Protein AF-A0A1W9IHG9-F1 (afdb_monomer_lite)

Secondary structure (DSSP, 8-state):
--PPPS-SHHHHHHHHHHHHHHHHHHHGGGS--HHHHHHHHHHHHHHHHHHHHHHH-SS---HHHHHHHHHHHHHHHH-TT--PPPHHHHHHHHHHHHT--------

Sequence (107 aa):
MEQQPRRKSWVVGPMIALALLCGVVLGKGWERTGHAGETYEELKTFSEVLNQVQKHYVDETKPKDLIQGAIRGMLATLDPHSAYMTPEMYKEMQVETRGEFGGVGIQ

Radius of gyration: 31.59 Å; chains: 1; bounding box: 113×39×43 Å

Foldseek 3Di:
DDDDDDPVVVVVVVVVVVVVVVCVVVVVVPDPCVVVVVVVVVVVVVVVVLVCCCVPPPDHDDSVVVVQVVVQVVQVVVDPPRGDADPVRVVVVVCVVVVVPVDDPDD

Structure (mmCIF, N/CA/C/O backbone):
data_AF-A0A1W9IHG9-F1
#
_entry.id   AF-A0A1W9IHG9-F1
#
loop_
_atom_site.group_PDB
_atom_site.id
_atom_site.type_symbol
_atom_site.label_atom_id
_atom_site.label_alt_id
_atom_site.label_comp_id
_atom_site.label_asym_id
_atom_site.label_entity_id
_atom_site.label_seq_id
_atom_site.pdbx_PDB_ins_code
_atom_site.Cartn_x
_atom_site.Cartn_y
_atom_site.Cartn_z
_atom_site.occupancy
_atom_site.B_iso_or_equiv
_atom_site.auth_seq_id
_atom_site.auth_comp_id
_atom_site.auth_asym_id
_atom_site.auth_atom_id
_atom_site.pdbx_PDB_model_num
ATOM 1 N N . MET A 1 1 ? 72.840 22.106 14.716 1.00 51.56 1 MET A N 1
ATOM 2 C CA . MET A 1 1 ? 71.661 22.874 14.277 1.00 51.56 1 MET A CA 1
ATOM 3 C C . MET A 1 1 ? 71.759 22.971 12.771 1.00 51.56 1 MET A C 1
ATOM 5 O O . MET A 1 1 ? 72.629 23.684 12.317 1.00 51.56 1 MET A O 1
ATOM 9 N N . GLU A 1 2 ? 70.964 22.233 12.005 1.00 41.88 2 GLU A N 1
ATOM 10 C CA . GLU A 1 2 ? 70.870 22.495 10.564 1.00 41.88 2 GLU A CA 1
ATOM 11 C C . GLU A 1 2 ? 69.429 22.208 10.154 1.00 41.88 2 GLU A C 1
ATOM 13 O O . GLU A 1 2 ? 68.962 21.070 10.144 1.00 41.88 2 GLU A O 1
ATOM 18 N N . GLN A 1 3 ? 68.677 23.290 9.995 1.00 57.50 3 GLN A N 1
ATOM 19 C CA . GLN A 1 3 ? 67.249 23.269 9.732 1.00 57.50 3 GLN A CA 1
ATOM 20 C C . GLN A 1 3 ? 67.015 22.770 8.303 1.00 57.50 3 GLN A C 1
ATOM 22 O O . GLN A 1 3 ? 67.469 23.383 7.339 1.00 57.50 3 GLN A O 1
ATOM 27 N N . GLN A 1 4 ? 66.281 21.666 8.162 1.00 65.44 4 GLN A N 1
ATOM 28 C CA . GLN A 1 4 ? 65.854 21.166 6.860 1.00 65.44 4 GLN A CA 1
ATOM 29 C C . GLN A 1 4 ? 64.812 22.129 6.247 1.00 65.44 4 GLN A C 1
ATOM 31 O O . GLN A 1 4 ? 63.800 22.429 6.888 1.00 65.44 4 GLN A O 1
ATOM 36 N N . PRO A 1 5 ? 65.034 22.633 5.017 1.00 50.44 5 PRO A N 1
ATOM 37 C CA . PRO A 1 5 ? 64.289 23.754 4.461 1.00 50.44 5 PRO A CA 1
ATOM 38 C C . PRO A 1 5 ? 62.900 23.363 3.938 1.00 50.44 5 PRO A C 1
ATOM 40 O O . PRO A 1 5 ? 62.625 22.242 3.506 1.00 50.44 5 PRO A O 1
ATOM 43 N N . ARG A 1 6 ? 62.027 24.370 3.953 1.00 67.50 6 ARG A N 1
ATOM 44 C CA . ARG A 1 6 ? 60.570 24.389 3.755 1.00 67.50 6 ARG A CA 1
ATOM 45 C C . ARG A 1 6 ? 60.099 24.039 2.327 1.00 67.50 6 ARG A C 1
ATOM 47 O O . ARG A 1 6 ? 59.320 24.785 1.745 1.00 67.50 6 ARG A O 1
ATOM 54 N N . ARG A 1 7 ? 60.542 22.917 1.743 1.00 61.00 7 ARG A N 1
ATOM 55 C CA . ARG A 1 7 ? 60.150 22.495 0.374 1.00 61.00 7 ARG A CA 1
ATOM 56 C C . ARG A 1 7 ? 59.154 21.328 0.314 1.00 61.00 7 ARG A C 1
ATOM 58 O O . ARG A 1 7 ? 58.749 20.930 -0.772 1.00 61.00 7 ARG A O 1
ATOM 65 N N . LYS A 1 8 ? 58.731 20.784 1.463 1.00 53.41 8 LYS A N 1
ATOM 66 C CA . LYS A 1 8 ? 57.735 19.692 1.551 1.00 53.41 8 LYS A CA 1
ATOM 67 C C . LYS A 1 8 ? 56.295 20.194 1.751 1.00 53.41 8 LYS A C 1
ATOM 69 O O . LYS A 1 8 ? 55.367 19.403 1.730 1.00 53.41 8 LYS A O 1
ATOM 74 N N . SER A 1 9 ? 56.081 21.499 1.907 1.00 55.19 9 SER A N 1
ATOM 75 C CA . SER A 1 9 ? 54.757 22.107 2.120 1.00 55.19 9 SER A CA 1
ATOM 76 C C . SER A 1 9 ? 53.935 22.268 0.834 1.00 55.19 9 SER A C 1
ATOM 78 O O . SER A 1 9 ? 52.711 22.251 0.904 1.00 55.19 9 SER A O 1
ATOM 80 N N . TRP A 1 10 ? 54.572 22.367 -0.341 1.00 62.59 10 TRP A N 1
ATOM 81 C CA .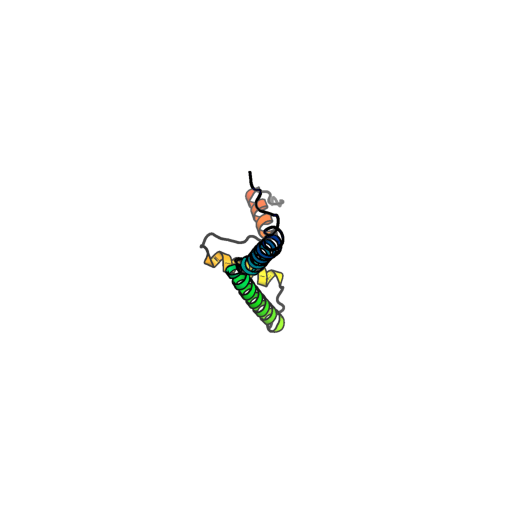 TRP A 1 10 ? 53.851 22.571 -1.608 1.00 62.59 10 TRP A CA 1
ATOM 82 C C . TRP A 1 10 ? 53.252 21.279 -2.194 1.00 62.59 10 TRP A C 1
ATOM 84 O O . TRP A 1 10 ? 52.262 21.332 -2.912 1.00 62.59 10 TRP A O 1
ATOM 94 N N . VAL A 1 11 ? 53.795 20.109 -1.832 1.00 70.19 11 VAL A N 1
ATOM 95 C CA . VAL A 1 11 ? 53.342 18.796 -2.346 1.00 70.19 11 VAL A CA 1
ATOM 96 C C . VAL A 1 11 ? 52.300 18.128 -1.435 1.00 70.19 11 VAL A C 1
ATOM 98 O O . VAL A 1 11 ? 51.542 17.269 -1.876 1.00 70.19 11 VAL A O 1
ATOM 101 N N . VAL A 1 12 ? 52.227 18.528 -0.161 1.00 73.31 12 VAL A N 1
ATOM 102 C CA . VAL A 1 12 ? 51.313 17.929 0.831 1.00 73.31 12 VAL A CA 1
ATOM 103 C C . VAL A 1 12 ? 49.874 18.429 0.655 1.00 73.31 12 VAL A C 1
ATOM 105 O O . VAL A 1 12 ? 48.938 17.646 0.792 1.00 73.31 12 VAL A O 1
ATOM 108 N N . GLY A 1 13 ? 49.693 19.697 0.271 1.00 78.50 13 GLY A N 1
ATOM 109 C CA . GLY A 1 13 ? 48.381 20.281 -0.034 1.00 78.50 13 GLY A CA 1
ATOM 110 C C . GLY A 1 13 ? 47.592 19.528 -1.118 1.00 78.50 13 GLY A C 1
ATOM 111 O O . GLY A 1 13 ? 46.471 19.099 -0.841 1.00 78.50 13 GLY A O 1
ATOM 112 N N . PRO A 1 14 ? 48.152 19.300 -2.324 1.00 81.88 14 PRO A N 1
ATOM 113 C CA . PRO A 1 14 ? 47.433 18.598 -3.386 1.00 81.88 14 PRO A CA 1
ATOM 114 C C . PRO A 1 14 ? 47.168 17.120 -3.065 1.00 81.88 14 PRO A C 1
ATOM 116 O O . PRO A 1 14 ? 46.136 16.601 -3.470 1.00 81.88 14 PRO A O 1
ATOM 119 N N . MET A 1 15 ? 48.028 16.447 -2.293 1.00 81.25 15 MET A N 1
ATOM 120 C CA . MET A 1 15 ? 47.803 15.056 -1.862 1.00 81.25 15 MET A CA 1
ATOM 121 C C . MET A 1 15 ? 46.620 14.918 -0.897 1.00 81.25 15 MET A C 1
ATOM 123 O O . MET A 1 15 ? 45.815 14.002 -1.043 1.00 81.25 15 MET A O 1
ATOM 127 N N . ILE A 1 16 ? 46.479 15.839 0.060 1.00 83.75 16 ILE A N 1
ATOM 128 C CA . ILE A 1 16 ? 45.337 15.845 0.985 1.00 83.75 16 ILE A CA 1
ATOM 129 C C . ILE A 1 16 ? 44.049 16.207 0.236 1.00 83.75 16 ILE A C 1
ATOM 131 O O . ILE A 1 16 ? 43.016 15.583 0.463 1.00 83.75 16 ILE A O 1
ATOM 135 N N . ALA A 1 17 ? 44.116 17.157 -0.703 1.00 81.69 17 ALA A N 1
ATOM 136 C CA . ALA A 1 17 ? 42.981 17.507 -1.552 1.00 81.69 17 ALA A CA 1
ATOM 137 C C . ALA A 1 17 ? 42.546 16.333 -2.445 1.00 81.69 17 ALA A C 1
ATOM 139 O O . ALA A 1 17 ? 41.354 16.073 -2.557 1.00 81.69 17 ALA A O 1
ATOM 140 N N . LEU A 1 18 ? 43.493 15.583 -3.021 1.00 85.38 18 LEU A N 1
ATOM 141 C CA . LEU A 1 18 ? 43.203 14.398 -3.830 1.00 85.38 18 LEU A CA 1
ATOM 142 C C . LEU A 1 18 ? 42.633 13.257 -2.978 1.00 85.38 18 LEU A C 1
ATOM 144 O O . LEU A 1 18 ? 41.692 12.599 -3.402 1.00 85.38 18 LEU A O 1
ATOM 148 N N . ALA A 1 19 ? 43.153 13.044 -1.767 1.00 82.50 19 ALA A N 1
ATOM 149 C CA . ALA A 1 19 ? 42.626 12.042 -0.843 1.00 82.50 19 ALA A CA 1
ATOM 150 C C . ALA A 1 19 ? 41.204 12.387 -0.365 1.00 82.50 19 ALA A C 1
ATOM 152 O O . ALA A 1 19 ? 40.353 11.503 -0.308 1.00 82.50 19 ALA A O 1
ATOM 153 N N . LEU A 1 20 ? 40.918 13.664 -0.089 1.00 84.06 20 LEU A N 1
ATOM 154 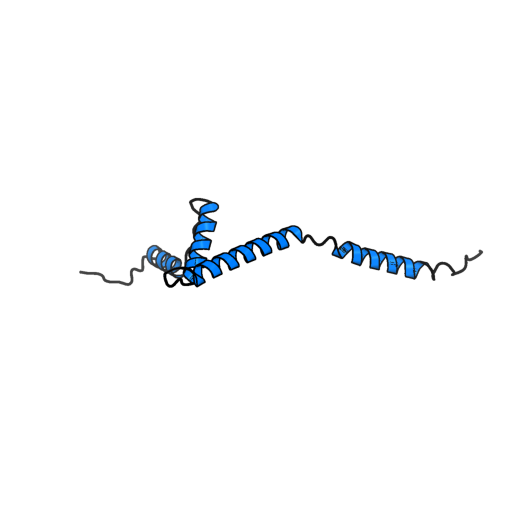C CA . LEU A 1 20 ? 39.567 14.138 0.231 1.00 84.06 20 LEU A CA 1
ATOM 155 C C . LEU A 1 20 ? 38.629 14.025 -0.975 1.00 84.06 20 LEU A C 1
ATOM 157 O O . LEU A 1 20 ? 37.497 13.573 -0.824 1.00 84.06 20 LEU A O 1
ATOM 161 N N . LEU A 1 21 ? 39.101 14.371 -2.174 1.00 80.81 21 LEU A N 1
ATOM 162 C CA . LEU A 1 21 ? 38.329 14.243 -3.408 1.00 80.81 21 LEU A CA 1
ATOM 163 C C . LEU A 1 21 ? 38.003 12.772 -3.704 1.00 80.81 21 LEU A C 1
ATOM 165 O O . LEU A 1 21 ? 36.847 12.440 -3.947 1.00 80.81 21 LEU A O 1
ATOM 169 N N . CYS A 1 22 ? 38.989 11.877 -3.606 1.00 81.81 22 CYS A N 1
ATOM 170 C CA . CYS A 1 22 ? 38.785 10.435 -3.738 1.00 81.81 22 CYS A CA 1
ATOM 171 C C . CYS A 1 22 ? 37.865 9.890 -2.643 1.00 81.81 22 CYS A C 1
ATOM 173 O O . CYS A 1 22 ? 36.999 9.079 -2.945 1.00 81.81 22 CYS A O 1
ATOM 175 N N . GLY A 1 23 ? 37.993 10.354 -1.397 1.00 78.38 23 GLY A N 1
ATOM 176 C CA . GLY A 1 23 ? 37.099 9.971 -0.303 1.00 78.38 23 GLY A CA 1
ATOM 177 C C . GLY A 1 23 ? 35.641 10.364 -0.558 1.00 78.38 23 GLY A C 1
ATOM 178 O O . GLY A 1 23 ? 34.744 9.577 -0.282 1.00 78.38 23 GLY A O 1
ATOM 179 N N . VAL A 1 24 ? 35.390 11.535 -1.153 1.00 76.62 24 VAL A N 1
ATOM 180 C CA . VAL A 1 24 ? 34.037 11.983 -1.533 1.00 76.62 24 VAL A CA 1
ATOM 181 C C . VAL A 1 24 ? 33.501 11.217 -2.748 1.00 76.62 24 VAL A C 1
ATOM 183 O O . VAL A 1 24 ? 32.326 10.851 -2.767 1.00 76.62 24 VAL A O 1
ATOM 186 N N . VAL A 1 25 ? 34.344 10.945 -3.749 1.00 73.94 25 VAL A N 1
ATOM 187 C CA . VAL A 1 25 ? 33.957 10.186 -4.953 1.00 73.94 25 VAL A CA 1
ATOM 188 C C . VAL A 1 25 ? 33.660 8.724 -4.612 1.00 73.94 25 VAL A C 1
ATOM 190 O O . VAL A 1 25 ? 32.650 8.188 -5.058 1.00 73.94 25 VAL A O 1
ATOM 193 N N . LEU A 1 26 ? 34.489 8.094 -3.776 1.00 71.56 26 LEU A N 1
ATOM 194 C CA . LEU A 1 26 ? 34.289 6.716 -3.318 1.00 71.56 26 LEU A CA 1
ATOM 195 C C . LEU A 1 26 ? 33.186 6.616 -2.253 1.00 71.56 26 LEU A C 1
ATOM 197 O O . LEU A 1 26 ? 32.457 5.628 -2.223 1.00 71.56 26 LEU A O 1
ATOM 201 N N . GLY A 1 27 ? 33.014 7.644 -1.415 1.00 62.88 27 GLY A N 1
ATOM 202 C CA . GLY A 1 27 ? 31.989 7.691 -0.368 1.00 62.88 27 GLY A CA 1
ATOM 203 C C . GLY A 1 27 ? 30.560 7.759 -0.909 1.00 62.88 27 GLY A C 1
ATOM 204 O O . GLY A 1 27 ? 29.672 7.119 -0.353 1.00 62.88 27 GLY A O 1
ATOM 205 N N . LYS A 1 28 ? 30.340 8.441 -2.042 1.00 60.12 28 LYS A N 1
ATOM 206 C CA . LYS A 1 28 ? 29.030 8.478 -2.723 1.00 60.12 28 LYS A CA 1
ATOM 207 C C . LYS A 1 28 ? 28.620 7.146 -3.361 1.00 60.12 28 LYS A C 1
ATOM 209 O O . LYS A 1 28 ? 27.441 6.942 -3.619 1.00 60.12 28 LYS A O 1
ATOM 214 N N . GLY A 1 29 ? 29.566 6.233 -3.592 1.00 57.56 29 GLY A N 1
ATOM 215 C CA . GLY A 1 29 ? 29.283 4.876 -4.074 1.00 57.56 29 GLY A CA 1
ATOM 216 C C . GLY A 1 29 ? 28.863 3.892 -2.974 1.00 57.56 29 GLY A C 1
ATOM 217 O O . GLY A 1 29 ? 28.407 2.798 -3.291 1.00 57.56 29 GLY A O 1
ATOM 218 N N . TRP A 1 30 ? 29.000 4.266 -1.694 1.00 55.31 30 TRP A N 1
ATOM 219 C CA . TRP A 1 30 ? 28.662 3.427 -0.532 1.00 55.31 30 TRP A CA 1
ATOM 220 C C . TRP A 1 30 ? 27.342 3.849 0.133 1.00 55.31 30 TRP A C 1
ATOM 222 O O . TRP A 1 30 ? 27.080 3.545 1.297 1.00 55.31 30 TRP A O 1
ATOM 232 N N . GLU A 1 31 ? 26.476 4.564 -0.580 1.00 58.38 31 GLU A N 1
ATOM 233 C CA . GLU A 1 31 ? 25.114 4.771 -0.105 1.00 58.38 31 GLU A CA 1
ATOM 234 C C . GLU A 1 31 ? 24.302 3.511 -0.405 1.00 58.38 31 GLU A C 1
ATOM 236 O O . GLU A 1 31 ? 24.163 3.084 -1.552 1.00 58.38 31 GLU A O 1
ATOM 241 N N . ARG A 1 32 ? 23.813 2.879 0.666 1.00 57.75 32 ARG A N 1
ATOM 242 C CA . ARG A 1 32 ? 22.988 1.668 0.671 1.00 57.75 32 ARG A CA 1
ATOM 243 C C . ARG A 1 32 ? 21.662 1.891 -0.069 1.00 57.75 32 ARG A C 1
ATOM 245 O O . ARG A 1 32 ? 20.616 2.047 0.547 1.00 57.75 32 ARG A O 1
ATOM 252 N N . THR A 1 33 ? 21.714 1.910 -1.393 1.00 57.94 33 THR A N 1
ATOM 253 C CA . THR A 1 33 ? 20.576 2.178 -2.285 1.00 57.94 33 THR A CA 1
ATOM 254 C C . THR A 1 33 ? 19.786 0.924 -2.666 1.00 57.94 33 THR A C 1
ATOM 256 O O . THR A 1 33 ? 18.705 1.053 -3.229 1.00 57.94 33 THR A O 1
ATOM 259 N N . GLY A 1 34 ? 20.258 -0.277 -2.304 1.00 60.94 34 GLY A N 1
ATOM 260 C CA . GLY A 1 34 ? 19.628 -1.549 -2.694 1.00 60.94 34 GLY A CA 1
ATOM 261 C C . GLY A 1 34 ? 18.151 -1.674 -2.295 1.00 60.94 34 GLY A C 1
ATOM 262 O O . GLY A 1 34 ? 17.301 -1.852 -3.157 1.00 60.94 34 GLY A O 1
ATOM 263 N N . HIS A 1 35 ? 17.813 -1.487 -1.015 1.00 62.47 35 HIS A N 1
ATOM 264 C CA . HIS A 1 35 ? 16.425 -1.676 -0.556 1.00 62.47 35 HIS A CA 1
ATOM 265 C C . HIS A 1 35 ? 15.455 -0.562 -0.961 1.00 62.47 35 HIS A C 1
ATOM 267 O O . HIS A 1 35 ? 14.272 -0.824 -1.177 1.00 62.47 35 HIS A O 1
ATOM 273 N N . ALA A 1 36 ? 15.930 0.681 -1.071 1.00 68.25 36 ALA A N 1
ATOM 274 C CA . ALA A 1 36 ? 15.082 1.785 -1.515 1.00 68.25 36 ALA A CA 1
ATOM 275 C C . ALA A 1 36 ? 14.718 1.651 -3.005 1.00 68.25 36 ALA A C 1
ATOM 277 O O . ALA A 1 36 ? 13.592 1.968 -3.382 1.00 68.25 36 ALA A O 1
ATOM 278 N N . GLY A 1 37 ? 15.647 1.152 -3.832 1.00 77.06 37 GLY A N 1
ATOM 279 C CA . GLY A 1 37 ? 15.404 0.904 -5.254 1.00 77.06 37 GLY A CA 1
ATOM 280 C C . GLY A 1 37 ? 14.394 -0.218 -5.497 1.00 77.06 37 GLY A C 1
ATOM 281 O O . GLY A 1 37 ? 13.446 -0.023 -6.251 1.00 77.06 37 GLY A O 1
ATOM 282 N N . GLU A 1 38 ? 14.542 -1.353 -4.808 1.00 81.25 38 GLU A N 1
ATOM 283 C CA . GLU A 1 38 ? 13.614 -2.491 -4.923 1.00 81.25 38 GLU A CA 1
ATOM 284 C C . GLU A 1 38 ? 12.178 -2.108 -4.529 1.00 81.25 38 GLU A C 1
ATOM 286 O O . GLU A 1 38 ? 11.242 -2.330 -5.295 1.00 81.25 38 GLU A O 1
ATOM 291 N N . THR A 1 39 ? 12.009 -1.427 -3.390 1.00 87.62 39 THR A N 1
ATOM 292 C CA . THR A 1 39 ? 10.682 -0.990 -2.914 1.00 87.62 39 THR A CA 1
ATOM 293 C C . THR A 1 39 ? 10.013 -0.022 -3.899 1.00 87.62 39 THR A C 1
ATOM 295 O O . THR A 1 39 ? 8.795 -0.037 -4.082 1.00 87.62 39 THR A O 1
ATOM 298 N N . TYR A 1 40 ? 10.795 0.843 -4.551 1.00 90.88 40 TYR A N 1
ATOM 299 C CA . TYR A 1 40 ? 10.269 1.800 -5.522 1.00 90.88 40 TYR A CA 1
ATOM 300 C C . TYR A 1 40 ? 9.722 1.115 -6.785 1.00 90.88 40 TYR A C 1
ATOM 302 O O . TYR A 1 40 ? 8.645 1.482 -7.261 1.00 90.88 40 TYR A O 1
ATOM 310 N N . GLU A 1 41 ? 10.420 0.103 -7.305 1.00 91.94 41 GLU A N 1
ATOM 311 C CA . GLU A 1 41 ? 9.962 -0.661 -8.474 1.00 91.94 41 GLU A CA 1
ATOM 312 C C . GLU A 1 41 ? 8.675 -1.455 -8.182 1.00 91.94 41 GLU A C 1
ATOM 314 O O . GLU A 1 41 ? 7.762 -1.506 -9.015 1.00 91.94 41 GLU A O 1
ATOM 319 N N . GLU A 1 42 ? 8.540 -2.011 -6.975 1.00 92.69 42 GLU A N 1
ATOM 320 C CA . GLU A 1 42 ? 7.307 -2.684 -6.5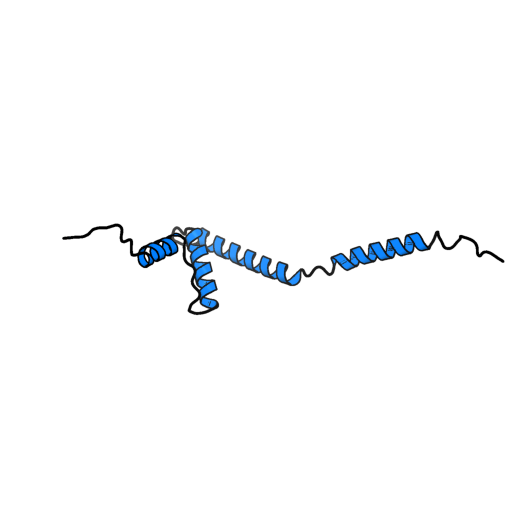44 1.00 92.69 42 GLU A CA 1
ATOM 321 C C . GLU A 1 42 ? 6.123 -1.709 -6.462 1.00 92.69 42 GLU A C 1
ATOM 323 O O . GLU A 1 42 ? 5.037 -1.994 -6.975 1.00 92.69 42 GLU A O 1
ATOM 328 N N . LEU A 1 43 ? 6.334 -0.517 -5.892 1.00 93.75 43 LEU A N 1
ATOM 329 C CA . LEU A 1 43 ? 5.307 0.528 -5.825 1.00 93.75 43 LEU A CA 1
ATOM 330 C C . LEU A 1 43 ? 4.884 1.019 -7.213 1.00 93.75 43 LEU A C 1
ATOM 332 O O . LEU A 1 43 ? 3.700 1.288 -7.445 1.00 93.75 43 LEU A O 1
ATOM 336 N N . LYS A 1 44 ? 5.831 1.120 -8.150 1.00 94.94 44 LYS A N 1
ATOM 337 C CA . LYS A 1 44 ? 5.542 1.459 -9.545 1.00 94.94 44 LYS A CA 1
ATOM 338 C C . LYS A 1 44 ? 4.653 0.399 -10.191 1.00 94.94 44 LYS A C 1
ATOM 340 O O . LYS A 1 44 ? 3.613 0.742 -10.749 1.00 94.94 44 LYS A O 1
ATOM 345 N N . THR A 1 45 ? 5.014 -0.873 -10.041 1.00 95.75 45 THR A N 1
ATOM 346 C CA . THR A 1 45 ? 4.233 -2.005 -10.560 1.00 95.75 45 THR A CA 1
ATOM 347 C C . THR A 1 45 ? 2.816 -2.011 -9.981 1.00 95.75 45 THR A C 1
ATOM 349 O O . THR A 1 45 ? 1.836 -2.128 -10.716 1.00 95.75 45 THR A O 1
ATOM 352 N N . PHE A 1 46 ? 2.681 -1.802 -8.668 1.00 95.50 46 PHE A N 1
ATOM 353 C CA . PHE A 1 46 ? 1.382 -1.688 -8.006 1.00 95.50 46 PHE A CA 1
ATOM 354 C C . PHE A 1 46 ? 0.526 -0.554 -8.593 1.00 95.50 46 PHE A C 1
ATOM 356 O O . PHE A 1 46 ? -0.654 -0.749 -8.892 1.00 95.50 46 PHE A O 1
ATOM 363 N N . SER A 1 47 ? 1.122 0.624 -8.802 1.00 95.12 47 SER A N 1
ATOM 364 C CA . SER A 1 47 ? 0.441 1.781 -9.393 1.00 95.12 47 SER A CA 1
ATOM 365 C C . SER A 1 47 ? -0.020 1.516 -10.830 1.00 95.12 47 SER A C 1
ATOM 367 O O . SER A 1 47 ? -1.127 1.902 -11.213 1.00 95.12 47 SER A O 1
ATOM 369 N N . GLU A 1 48 ? 0.789 0.827 -11.637 1.00 95.81 48 GLU A N 1
ATOM 370 C CA . GLU A 1 48 ? 0.423 0.442 -13.004 1.00 95.81 48 GLU A CA 1
ATOM 371 C C . GLU A 1 48 ? -0.781 -0.507 -13.018 1.00 95.81 48 GLU A C 1
ATOM 373 O O . GLU A 1 48 ? -1.749 -0.256 -13.739 1.00 95.81 48 GLU A O 1
ATOM 378 N N . VAL A 1 49 ? -0.782 -1.532 -12.160 1.00 95.56 49 VAL A N 1
ATOM 379 C CA . VAL A 1 49 ? -1.913 -2.464 -12.024 1.00 95.56 49 VAL A CA 1
ATOM 380 C C . VAL A 1 49 ? -3.175 -1.737 -11.558 1.00 95.56 49 VAL A C 1
ATOM 382 O O . VAL A 1 49 ? -4.244 -1.919 -12.143 1.00 95.56 49 VAL A O 1
ATOM 385 N N . LEU A 1 50 ? -3.065 -0.864 -10.554 1.00 95.06 50 LEU A N 1
ATOM 386 C CA . LEU A 1 50 ? -4.192 -0.074 -10.057 1.00 95.06 50 LEU A CA 1
ATOM 387 C C . LEU A 1 50 ? -4.797 0.815 -11.158 1.00 95.06 50 LEU A C 1
ATOM 389 O O . LEU A 1 50 ? -6.018 0.958 -11.248 1.00 95.06 50 LEU A O 1
ATOM 393 N N . ASN A 1 51 ? -3.958 1.411 -12.007 1.00 94.00 51 ASN A N 1
ATOM 394 C CA . ASN A 1 51 ? -4.409 2.197 -13.155 1.00 94.00 51 ASN A CA 1
ATOM 395 C C . ASN A 1 51 ? -5.067 1.327 -14.231 1.00 94.00 51 ASN A C 1
ATOM 397 O O . ASN A 1 51 ? -6.065 1.742 -14.821 1.00 94.00 51 ASN A O 1
ATOM 401 N N . GLN A 1 52 ? -4.531 0.133 -14.481 1.00 94.69 52 GLN A N 1
ATOM 402 C CA . GLN A 1 52 ? -5.087 -0.804 -15.452 1.00 94.69 52 GLN A CA 1
ATOM 403 C C . GLN A 1 52 ? -6.499 -1.239 -15.050 1.00 94.69 52 GLN A C 1
ATOM 405 O O . GLN A 1 52 ? -7.409 -1.213 -15.876 1.00 94.69 52 GLN A O 1
ATOM 410 N N . VAL A 1 53 ? -6.702 -1.570 -13.772 1.00 94.00 53 VAL A N 1
ATOM 411 C CA . VAL A 1 53 ? -8.024 -1.929 -13.242 1.00 94.00 53 VAL A CA 1
ATOM 412 C C . VAL A 1 53 ? -8.999 -0.766 -13.412 1.00 94.00 53 VAL A C 1
ATOM 414 O O . VAL A 1 53 ? -10.048 -0.945 -14.015 1.00 94.00 53 VAL A O 1
ATOM 417 N N . GLN A 1 54 ? -8.637 0.446 -12.989 1.00 91.19 54 GLN A N 1
ATOM 418 C CA . GLN A 1 54 ? -9.539 1.602 -13.096 1.00 91.19 54 GLN A CA 1
ATOM 419 C C . GLN A 1 54 ? -9.953 1.942 -14.533 1.00 91.19 54 GLN A C 1
ATOM 421 O O . GLN A 1 54 ? -11.056 2.431 -14.752 1.00 91.19 54 GLN A O 1
ATOM 426 N N . LYS A 1 55 ? -9.068 1.727 -15.513 1.00 92.25 55 LYS A N 1
ATOM 427 C CA . LYS A 1 55 ? -9.333 2.074 -16.918 1.00 92.25 55 LYS A CA 1
ATOM 428 C C . LYS A 1 55 ? -10.099 1.002 -17.683 1.00 92.25 55 LYS A C 1
ATOM 430 O O . LYS A 1 55 ? -10.763 1.331 -18.661 1.00 92.25 55 LYS A O 1
ATOM 435 N N . HIS A 1 56 ? -9.936 -0.261 -17.301 1.00 93.75 56 HIS A N 1
ATOM 436 C CA . HIS A 1 56 ? -10.391 -1.396 -18.106 1.00 93.75 56 HIS A CA 1
ATOM 437 C C . HIS A 1 56 ? -11.412 -2.289 -17.401 1.00 93.75 56 HIS A C 1
ATOM 439 O O . HIS A 1 56 ? -11.904 -3.232 -18.021 1.00 93.75 56 HIS A O 1
ATOM 445 N N . TYR A 1 57 ? -11.732 -2.028 -16.133 1.00 94.62 57 TYR A N 1
ATOM 446 C CA . TYR A 1 57 ? -12.794 -2.750 -15.447 1.00 94.62 57 TYR A CA 1
ATOM 447 C C . TYR A 1 57 ? -14.174 -2.329 -15.965 1.00 94.62 57 TYR A C 1
ATOM 449 O O . TYR A 1 57 ? -14.378 -1.194 -16.389 1.00 94.62 57 TYR A O 1
ATOM 457 N N . VAL A 1 58 ? -15.106 -3.283 -15.968 1.00 91.50 58 VAL A N 1
ATOM 458 C CA . VAL A 1 58 ? -16.439 -3.129 -16.569 1.00 91.50 58 VAL A CA 1
ATOM 459 C C . VAL A 1 58 ? -17.342 -2.174 -15.781 1.00 91.50 58 VAL A C 1
ATOM 461 O O . VAL A 1 58 ? -18.147 -1.470 -16.385 1.00 91.50 58 VAL A O 1
ATOM 464 N N . ASP A 1 59 ? -17.172 -2.121 -14.457 1.00 89.69 59 ASP A N 1
ATOM 465 C CA . ASP A 1 59 ? -17.959 -1.276 -13.556 1.00 89.69 59 ASP A CA 1
ATOM 466 C C . ASP A 1 59 ? -17.160 -0.067 -13.050 1.00 89.69 59 ASP A C 1
ATOM 468 O O . ASP A 1 59 ? -15.927 -0.050 -13.056 1.00 89.69 59 ASP A O 1
ATOM 472 N N . GLU A 1 60 ? -17.866 0.935 -12.524 1.00 84.50 60 GLU A N 1
ATOM 473 C CA . GLU A 1 60 ? -17.233 2.070 -11.854 1.00 84.50 60 GLU A CA 1
ATOM 474 C C . GLU A 1 60 ? -16.496 1.624 -10.582 1.00 84.50 60 GLU A C 1
ATOM 476 O O . GLU A 1 60 ? -17.101 1.263 -9.571 1.00 84.50 60 GLU A O 1
ATOM 481 N N . THR A 1 61 ? -15.164 1.699 -10.604 1.00 87.94 61 THR A N 1
ATOM 482 C CA . THR A 1 61 ? -14.332 1.405 -9.432 1.00 87.94 61 THR A CA 1
ATOM 483 C C . THR A 1 61 ? -13.901 2.683 -8.724 1.00 87.94 61 THR A C 1
ATOM 485 O O . THR A 1 61 ? -13.283 3.560 -9.332 1.00 87.94 61 THR A O 1
ATOM 488 N N . LYS A 1 62 ? -14.142 2.777 -7.412 1.00 91.38 62 LYS A N 1
ATOM 489 C CA . LYS A 1 62 ? -13.609 3.873 -6.591 1.00 91.38 62 LYS A CA 1
ATOM 490 C C . LYS A 1 62 ? -12.164 3.562 -6.181 1.00 91.38 62 LYS A C 1
ATOM 492 O O . LYS A 1 62 ? -11.929 2.511 -5.582 1.00 91.38 62 LYS A O 1
ATOM 497 N N . PRO A 1 63 ? -11.200 4.482 -6.381 1.00 89.44 63 PRO A N 1
ATOM 498 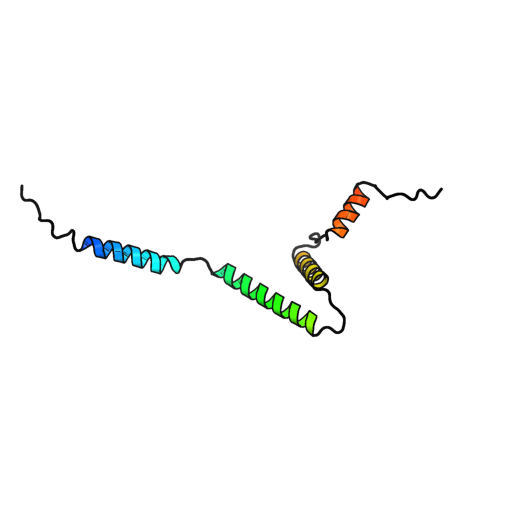C CA . PRO A 1 63 ? -9.802 4.254 -6.002 1.00 89.44 63 PRO A CA 1
ATOM 499 C C . PRO A 1 63 ? -9.634 3.915 -4.516 1.00 89.44 63 PRO A C 1
ATOM 501 O O . PRO A 1 63 ? -8.827 3.062 -4.155 1.00 89.44 63 PRO A O 1
ATOM 504 N N . LYS A 1 64 ? -10.438 4.556 -3.652 1.00 91.25 64 LYS A N 1
ATOM 505 C CA . LYS A 1 64 ? -10.447 4.310 -2.203 1.00 91.25 64 LYS A CA 1
ATOM 506 C C . LYS A 1 64 ? -10.738 2.839 -1.888 1.00 91.25 64 LYS A C 1
ATOM 508 O O . LYS A 1 64 ? -10.030 2.255 -1.075 1.00 91.25 64 LYS A O 1
ATOM 513 N N . ASP A 1 65 ? -11.722 2.245 -2.556 1.00 91.25 65 ASP A N 1
ATOM 514 C CA . ASP A 1 65 ? -12.168 0.877 -2.279 1.00 91.25 65 ASP A CA 1
ATOM 515 C C . ASP A 1 65 ? -11.121 -0.143 -2.751 1.00 91.25 65 ASP A C 1
ATOM 517 O O . ASP A 1 65 ? -10.813 -1.092 -2.029 1.00 91.25 65 ASP A O 1
ATOM 521 N N . LEU A 1 66 ? -10.492 0.103 -3.908 1.00 93.44 66 LEU A N 1
ATOM 522 C CA . LEU A 1 66 ? -9.397 -0.727 -4.426 1.00 93.44 66 LEU A CA 1
ATOM 523 C C . LEU A 1 66 ? -8.177 -0.711 -3.497 1.00 93.44 66 LEU A C 1
ATOM 525 O O . LEU A 1 66 ? -7.624 -1.761 -3.178 1.00 93.44 66 LEU A O 1
ATOM 529 N N . ILE A 1 67 ? -7.777 0.473 -3.024 1.00 93.19 67 ILE A N 1
ATOM 530 C CA . ILE A 1 67 ? -6.635 0.624 -2.113 1.00 93.19 67 ILE A CA 1
ATOM 531 C C . ILE A 1 67 ? -6.932 -0.037 -0.763 1.00 93.19 67 ILE A C 1
ATOM 533 O O . ILE A 1 67 ? -6.094 -0.767 -0.240 1.00 93.19 67 ILE A O 1
ATOM 537 N N . GLN A 1 68 ? -8.127 0.164 -0.203 1.00 92.88 68 GLN A N 1
ATOM 538 C CA . GLN A 1 68 ? -8.518 -0.498 1.044 1.00 92.88 68 GLN A CA 1
ATOM 539 C C . GLN A 1 68 ? -8.568 -2.024 0.892 1.00 92.88 68 GLN A C 1
ATOM 541 O O . GLN A 1 68 ? -8.130 -2.741 1.792 1.00 92.88 68 GLN A O 1
ATOM 546 N N . GLY A 1 69 ? -9.046 -2.524 -0.251 1.00 92.50 69 GLY A N 1
ATOM 547 C CA . GLY A 1 69 ? -9.003 -3.943 -0.598 1.00 92.50 69 GLY A CA 1
ATOM 548 C C . GLY A 1 69 ? -7.574 -4.484 -0.671 1.00 92.50 69 GLY A C 1
ATOM 549 O O . GLY A 1 69 ? -7.286 -5.519 -0.073 1.00 92.50 69 GLY A O 1
ATOM 550 N N . ALA A 1 70 ? -6.661 -3.753 -1.316 1.00 94.25 70 ALA A N 1
ATOM 551 C CA . ALA A 1 70 ? -5.247 -4.116 -1.386 1.00 94.25 70 ALA A CA 1
ATOM 552 C C . ALA A 1 70 ? -4.596 -4.176 0.006 1.00 94.25 70 ALA A C 1
ATOM 554 O O . ALA A 1 70 ? -3.903 -5.142 0.312 1.00 94.25 70 ALA A O 1
ATOM 555 N N . ILE A 1 71 ? -4.871 -3.200 0.881 1.00 93.50 71 ILE A N 1
ATOM 556 C CA . ILE A 1 71 ? -4.373 -3.195 2.267 1.00 93.50 71 ILE A CA 1
ATOM 557 C C . ILE A 1 71 ? -4.880 -4.419 3.038 1.00 93.50 71 ILE A C 1
ATOM 559 O O . ILE A 1 71 ? -4.095 -5.092 3.703 1.00 93.50 71 ILE A O 1
ATOM 563 N N . ARG A 1 72 ? -6.175 -4.741 2.927 1.00 91.88 72 ARG A N 1
ATOM 564 C CA . ARG A 1 72 ? -6.750 -5.944 3.553 1.00 91.88 72 ARG A CA 1
ATOM 565 C C . ARG A 1 72 ? -6.090 -7.220 3.030 1.00 91.88 72 ARG A C 1
ATOM 567 O O . ARG A 1 72 ? -5.770 -8.094 3.827 1.00 91.88 72 ARG A O 1
ATOM 574 N N . GLY A 1 73 ? -5.850 -7.303 1.721 1.00 92.56 73 GLY A N 1
ATOM 575 C CA . GLY A 1 73 ? -5.136 -8.417 1.101 1.00 92.56 73 GLY A CA 1
ATOM 576 C C . GLY A 1 73 ? -3.714 -8.570 1.638 1.00 92.56 73 GLY A C 1
ATOM 577 O O . GLY A 1 73 ? -3.343 -9.667 2.037 1.00 92.56 73 GLY A O 1
ATOM 578 N N . MET A 1 74 ? -2.950 -7.474 1.732 1.00 93.62 74 MET A N 1
ATOM 579 C CA . MET A 1 74 ? -1.598 -7.488 2.306 1.00 93.62 74 MET A CA 1
ATOM 580 C C . MET A 1 74 ? -1.598 -7.984 3.756 1.00 93.62 74 MET A C 1
ATOM 582 O O . MET A 1 74 ? -0.817 -8.866 4.097 1.00 93.62 74 MET A O 1
ATOM 586 N N . LEU A 1 75 ? -2.498 -7.482 4.606 1.00 93.44 75 LEU A N 1
ATOM 587 C CA . LEU A 1 75 ? -2.571 -7.915 6.008 1.00 93.44 75 LEU A CA 1
ATOM 588 C C . LEU A 1 75 ? -2.971 -9.384 6.162 1.00 93.44 75 LEU A C 1
ATOM 590 O O . LEU A 1 75 ? -2.407 -10.070 7.009 1.00 93.44 75 LEU A O 1
ATOM 594 N N . ALA A 1 76 ? -3.860 -9.886 5.302 1.00 91.19 76 ALA A N 1
ATOM 595 C CA . ALA A 1 76 ? -4.240 -11.297 5.293 1.00 91.19 76 ALA A CA 1
ATOM 596 C C . ALA A 1 76 ? -3.063 -12.235 4.959 1.00 91.19 76 ALA A C 1
ATOM 598 O O . ALA A 1 76 ? -3.115 -13.416 5.297 1.00 91.19 76 ALA A O 1
ATOM 599 N N . THR A 1 77 ? -2.004 -11.732 4.308 1.00 92.88 77 THR A N 1
ATOM 600 C CA . THR A 1 77 ? -0.780 -12.517 4.059 1.00 92.88 77 THR A CA 1
ATOM 601 C C . THR A 1 77 ? 0.155 -12.598 5.264 1.00 92.88 77 THR A C 1
ATOM 603 O O . THR A 1 77 ? 0.981 -13.507 5.312 1.00 92.88 77 THR A O 1
ATOM 606 N N . LEU A 1 78 ? 0.043 -11.673 6.225 1.00 93.94 78 LEU A N 1
ATOM 607 C CA . LEU A 1 78 ? 0.910 -11.641 7.402 1.00 93.94 78 LEU A CA 1
ATOM 608 C C . LEU A 1 78 ? 0.449 -12.657 8.444 1.00 93.94 78 LEU A C 1
ATOM 610 O O . LEU A 1 78 ? 1.222 -13.529 8.836 1.00 93.94 78 LEU A O 1
ATOM 614 N N . ASP A 1 79 ? -0.811 -12.558 8.871 1.00 91.75 79 ASP A N 1
ATOM 615 C CA . ASP A 1 79 ? -1.421 -13.500 9.804 1.00 91.75 79 ASP A CA 1
ATOM 616 C C . ASP A 1 79 ? -2.968 -13.419 9.787 1.00 91.75 79 ASP A C 1
ATOM 618 O O . ASP A 1 79 ? -3.529 -12.414 9.344 1.00 91.75 79 ASP A O 1
ATOM 622 N N . PRO A 1 80 ? -3.686 -14.450 10.285 1.00 89.06 80 PRO A N 1
ATOM 623 C CA . PRO A 1 80 ? -5.156 -14.494 10.278 1.00 89.06 80 PRO A CA 1
ATOM 624 C C . PRO A 1 80 ? -5.863 -13.483 11.197 1.00 89.06 80 PRO A C 1
ATOM 626 O O . PRO A 1 80 ? -7.085 -13.354 11.134 1.00 89.06 80 PRO A O 1
ATOM 629 N N . HIS A 1 81 ? -5.132 -12.820 12.092 1.00 90.94 81 HIS A N 1
ATOM 630 C CA . HIS A 1 81 ? -5.652 -11.868 13.073 1.00 90.94 81 HIS A CA 1
ATOM 631 C C . HIS A 1 81 ? -5.321 -10.408 12.723 1.00 90.94 81 HIS A C 1
ATOM 633 O O . HIS A 1 81 ? -5.921 -9.494 13.292 1.00 90.94 81 HIS A O 1
ATOM 639 N N . SER A 1 82 ? -4.420 -10.171 11.769 1.00 91.56 82 SER A N 1
ATOM 640 C CA . SER A 1 82 ? -4.113 -8.852 11.226 1.00 91.56 82 SER A CA 1
ATOM 641 C C . SER A 1 82 ? -5.260 -8.339 10.353 1.00 91.56 82 SER A C 1
ATOM 643 O O . SER A 1 82 ? -5.594 -8.913 9.318 1.00 91.56 82 SER A O 1
ATOM 645 N N . ALA A 1 83 ? -5.855 -7.211 10.748 1.00 88.88 83 ALA A N 1
ATOM 646 C CA . ALA A 1 83 ? -6.964 -6.591 10.029 1.00 88.88 83 ALA A CA 1
ATOM 647 C C . ALA A 1 83 ? -6.815 -5.066 9.933 1.00 88.88 83 ALA A C 1
ATOM 649 O O . ALA A 1 83 ? -6.330 -4.404 10.850 1.00 88.88 83 ALA A O 1
ATOM 650 N N . TYR A 1 84 ? -7.283 -4.498 8.817 1.00 90.56 84 TYR A N 1
ATOM 651 C CA . TYR A 1 84 ? -7.359 -3.052 8.603 1.00 90.56 84 TYR A CA 1
ATOM 652 C C . TYR A 1 84 ? -8.783 -2.555 8.859 1.00 90.56 84 TYR A C 1
ATOM 654 O O . TYR A 1 84 ? -9.717 -2.956 8.157 1.00 90.56 84 TYR A O 1
ATOM 662 N N . MET A 1 85 ? -8.944 -1.654 9.830 1.00 89.69 85 MET A N 1
ATOM 663 C CA . MET A 1 85 ? -10.219 -0.994 10.114 1.00 89.69 85 MET A CA 1
ATOM 664 C C . MET A 1 85 ? -10.292 0.348 9.392 1.00 89.69 85 MET A C 1
ATOM 666 O O . MET A 1 85 ? -9.399 1.187 9.524 1.00 89.69 85 MET A O 1
ATOM 670 N N . THR A 1 86 ? -11.379 0.575 8.654 1.00 87.88 86 THR A N 1
ATOM 671 C CA . THR A 1 86 ? -11.654 1.912 8.122 1.00 87.88 86 THR A CA 1
ATOM 672 C C . THR A 1 86 ? -12.087 2.844 9.261 1.00 87.88 86 THR A C 1
ATOM 674 O O . THR A 1 86 ? -12.543 2.365 10.305 1.00 87.88 86 THR A O 1
ATOM 677 N N . PRO A 1 87 ? -11.984 4.173 9.093 1.00 88.00 87 PRO A N 1
ATOM 678 C CA . PRO A 1 87 ? -12.457 5.126 10.098 1.00 88.00 87 PRO A CA 1
ATOM 679 C C . PRO A 1 87 ? -13.915 4.893 10.518 1.00 88.00 87 PRO A C 1
ATOM 681 O O . PRO A 1 87 ? -14.259 5.052 11.687 1.00 88.00 87 PRO A O 1
ATOM 684 N N . GLU A 1 88 ? -14.762 4.486 9.573 1.00 87.12 88 GLU A N 1
ATOM 685 C CA . GLU A 1 88 ? -16.172 4.179 9.797 1.00 87.12 88 GLU A CA 1
ATOM 686 C C . GLU A 1 88 ? -16.337 2.917 10.656 1.00 87.12 88 GLU A C 1
ATOM 688 O O . GLU A 1 88 ? -17.012 2.972 11.681 1.00 87.12 88 GLU A O 1
ATOM 693 N N . MET A 1 89 ? -15.638 1.827 10.314 1.00 88.06 89 MET A N 1
ATOM 694 C CA . MET A 1 89 ? -15.641 0.585 11.103 1.00 88.06 89 MET A CA 1
ATOM 695 C C . MET A 1 89 ? -15.114 0.807 12.523 1.00 88.06 89 MET A C 1
ATOM 697 O O . MET A 1 89 ? -15.660 0.289 13.492 1.00 88.06 89 MET A O 1
ATOM 701 N N . TYR A 1 90 ? -14.048 1.595 12.661 1.00 90.25 90 TYR A N 1
ATOM 702 C CA . TYR A 1 90 ? -13.483 1.923 13.966 1.00 90.25 90 TYR A CA 1
ATOM 703 C C . TYR A 1 90 ? -14.455 2.748 14.818 1.00 90.25 90 TYR A C 1
ATOM 705 O O . TYR A 1 90 ? -14.516 2.591 16.038 1.00 90.25 90 TYR A O 1
ATOM 713 N N . LYS A 1 91 ? -15.235 3.633 14.189 1.00 89.75 91 LYS A N 1
ATOM 714 C CA . LYS A 1 91 ? -16.278 4.399 14.873 1.00 89.75 91 LYS A C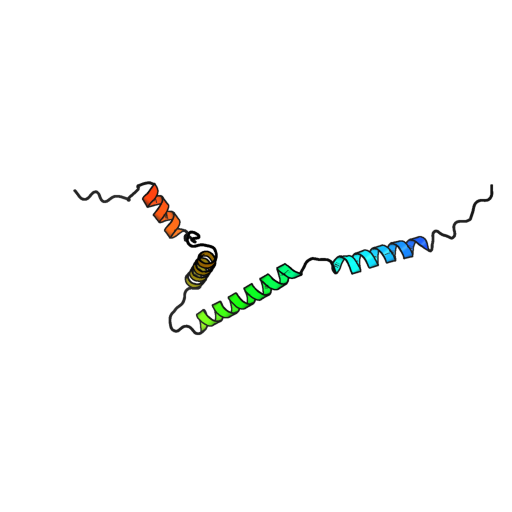A 1
ATOM 715 C C . LYS A 1 91 ? -17.424 3.495 15.327 1.00 89.75 91 LYS A C 1
ATOM 717 O O . LYS A 1 91 ? -17.862 3.626 16.463 1.00 89.75 91 LYS A O 1
ATOM 722 N N . GLU A 1 92 ? -17.876 2.580 14.479 1.00 88.88 92 GLU A N 1
ATOM 723 C CA . GLU A 1 92 ? -18.938 1.622 14.807 1.00 88.88 92 GLU A CA 1
ATOM 724 C C . GLU A 1 92 ? -18.529 0.681 15.948 1.00 88.88 92 GLU A C 1
ATOM 726 O O . GLU A 1 92 ? -19.249 0.573 16.937 1.00 88.88 92 GLU A O 1
ATOM 731 N N . MET A 1 93 ? -17.311 0.132 15.902 1.00 89.00 93 MET A N 1
ATOM 732 C CA . MET A 1 93 ? -16.754 -0.675 16.995 1.00 89.00 93 MET A CA 1
ATOM 733 C C . MET A 1 93 ? -16.716 0.100 18.321 1.00 89.00 93 MET A C 1
ATOM 735 O O . MET A 1 93 ? -17.002 -0.452 19.384 1.00 89.00 93 MET A O 1
ATOM 739 N N . GLN A 1 94 ? -16.368 1.390 18.288 1.00 88.88 94 GLN A N 1
ATOM 740 C CA . GLN A 1 94 ? -16.397 2.227 19.489 1.00 88.88 94 GLN A CA 1
ATOM 741 C C . GLN A 1 94 ? -17.814 2.446 20.020 1.00 88.88 94 GLN A C 1
ATOM 743 O O . GLN A 1 94 ? -17.986 2.496 21.236 1.00 88.88 94 GLN A O 1
ATOM 748 N N . VAL A 1 95 ? -18.808 2.590 19.141 1.00 87.75 95 VAL A N 1
ATOM 749 C CA . VAL A 1 95 ? -20.221 2.723 19.526 1.00 87.75 95 VAL A CA 1
ATOM 750 C C . VAL A 1 95 ? -20.704 1.441 20.205 1.00 87.75 95 VAL A C 1
ATOM 752 O O . VAL A 1 95 ? -21.255 1.511 21.303 1.00 87.75 95 VAL A O 1
ATOM 755 N N . GLU A 1 96 ? -20.410 0.284 19.610 1.00 84.62 96 GLU A N 1
ATOM 756 C CA . GLU A 1 96 ? -20.731 -1.036 20.162 1.00 84.62 96 GLU A CA 1
ATOM 757 C C . GLU A 1 96 ? -20.057 -1.260 21.525 1.00 84.62 96 GLU A C 1
ATOM 759 O O . GLU A 1 96 ? -20.713 -1.630 22.496 1.00 84.62 96 GLU A O 1
ATOM 764 N N . THR A 1 97 ? -18.765 -0.934 21.640 1.00 85.31 97 THR A N 1
ATOM 765 C CA . THR A 1 97 ? -17.991 -1.099 22.885 1.00 85.31 97 THR A CA 1
ATOM 766 C C . THR A 1 97 ? -18.459 -0.157 23.996 1.00 85.31 97 THR A C 1
ATOM 768 O O . THR A 1 97 ? -18.436 -0.517 25.171 1.00 85.31 97 THR A O 1
ATOM 771 N N . ARG A 1 98 ? -18.866 1.070 23.649 1.00 82.81 98 ARG A N 1
ATOM 772 C CA . ARG A 1 98 ? -19.381 2.046 24.622 1.00 82.81 98 ARG A CA 1
ATOM 773 C C . ARG A 1 98 ? -20.833 1.769 25.018 1.00 82.81 98 ARG A C 1
ATOM 775 O O . ARG A 1 98 ? -21.296 2.359 25.988 1.00 82.81 98 ARG A O 1
ATOM 782 N N . GLY A 1 99 ? -21.539 0.890 24.301 1.00 74.88 99 GLY A N 1
ATOM 783 C CA . GLY A 1 99 ? -22.951 0.594 24.545 1.00 74.88 99 GLY A CA 1
ATOM 784 C C . GLY A 1 99 ? -23.889 1.755 24.201 1.00 74.88 99 GLY A C 1
ATOM 785 O O . GLY A 1 99 ? -25.051 1.742 24.603 1.00 74.88 99 GLY A O 1
ATOM 786 N N . GLU A 1 100 ? -23.413 2.759 23.459 1.00 67.19 100 GLU A N 1
ATOM 787 C CA . GLU A 1 100 ? -24.228 3.903 23.042 1.00 67.19 100 GLU A CA 1
ATOM 788 C C . GLU A 1 100 ? -24.997 3.565 21.764 1.00 67.19 100 GLU A C 1
ATOM 790 O O . GLU A 1 100 ? -24.789 4.159 20.707 1.00 67.19 100 GLU A O 1
ATOM 795 N N . PHE A 1 101 ? -25.918 2.603 21.847 1.00 66.12 101 PHE A N 1
ATOM 796 C CA . PHE A 1 101 ? -26.985 2.516 20.856 1.00 66.12 101 PHE A CA 1
ATOM 797 C C . PHE A 1 101 ? -27.787 3.816 20.964 1.00 66.12 101 PHE A C 1
ATOM 799 O O . PHE A 1 101 ? -28.591 3.980 21.881 1.00 66.12 101 PHE A O 1
ATOM 806 N N . GLY A 1 102 ? -27.522 4.774 20.070 1.00 69.25 102 GLY A N 1
ATOM 807 C CA . GLY A 1 102 ? -28.337 5.978 19.921 1.00 69.25 102 GLY A CA 1
ATOM 808 C C . GLY A 1 102 ? -29.797 5.549 19.791 1.00 69.25 102 GLY A C 1
ATOM 809 O O . GLY A 1 102 ? -30.163 4.878 18.830 1.00 69.25 102 GLY A O 1
ATOM 810 N N . GLY A 1 103 ? -30.574 5.816 20.837 1.00 69.19 103 GLY A N 1
ATOM 811 C CA . GLY A 1 103 ? -31.700 4.973 21.205 1.00 69.19 103 GLY A CA 1
ATOM 812 C C . GLY A 1 103 ? -32.826 4.874 20.183 1.00 69.19 103 GLY A C 1
ATOM 813 O O . GLY A 1 103 ? -33.240 5.859 19.584 1.00 69.19 103 GLY A O 1
ATOM 814 N N . VAL A 1 104 ? -33.425 3.688 20.136 1.00 63.22 104 VAL A N 1
ATOM 815 C CA . VAL A 1 104 ? -34.881 3.560 20.180 1.00 63.22 104 VAL A CA 1
ATOM 816 C C . VAL A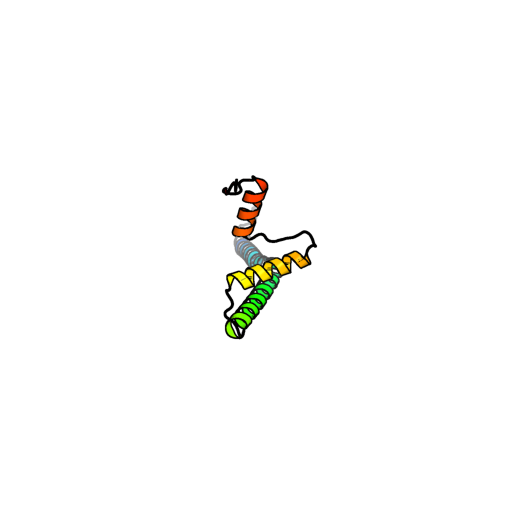 1 104 ? -35.174 2.468 21.201 1.00 63.22 104 VAL A C 1
ATOM 818 O O . VAL A 1 104 ? -35.112 1.278 20.905 1.00 63.22 104 VAL A O 1
ATOM 821 N N . GLY A 1 105 ? -35.452 2.888 22.435 1.00 61.28 105 GLY A N 1
ATOM 822 C CA . GLY A 1 105 ? -36.175 2.045 23.376 1.00 61.28 105 GLY A CA 1
ATOM 823 C C . GLY A 1 105 ? -37.582 1.863 22.827 1.00 61.28 105 GLY A C 1
ATOM 824 O O . GLY A 1 105 ? -38.425 2.740 22.999 1.00 61.28 105 GLY A O 1
ATOM 825 N N . ILE A 1 106 ? -37.807 0.774 22.098 1.00 53.81 106 ILE A N 1
ATOM 826 C CA . ILE A 1 106 ? -39.154 0.369 21.711 1.00 53.81 106 ILE A CA 1
ATOM 827 C C . ILE A 1 106 ? -39.780 -0.228 22.978 1.00 53.81 106 ILE A C 1
ATOM 829 O O . ILE A 1 106 ? -39.317 -1.264 23.457 1.00 53.81 106 ILE A O 1
ATOM 833 N N . GLN A 1 107 ? -40.731 0.502 23.568 1.00 59.28 107 GLN A N 1
ATOM 834 C CA . GLN A 1 107 ? -41.666 -0.018 24.574 1.00 59.28 107 GLN A CA 1
ATOM 835 C C . GLN A 1 107 ? -42.688 -0.935 23.908 1.00 59.28 107 GLN A C 1
ATOM 837 O O . GLN A 1 107 ? -43.075 -0.627 22.756 1.00 59.28 107 GLN A O 1
#

pLDDT: mean 80.86, std 13.96, range [41.88, 95.81]